Protein AF-A0A2M7T713-F1 (afdb_monomer_lite)

Structure (mmCIF, N/CA/C/O backbone):
data_AF-A0A2M7T713-F1
#
_entry.id   AF-A0A2M7T713-F1
#
loop_
_atom_site.group_PDB
_atom_site.id
_atom_site.type_symbol
_atom_site.label_atom_id
_atom_site.label_alt_id
_atom_site.label_comp_id
_atom_site.label_asym_id
_atom_site.label_entity_id
_atom_site.label_seq_id
_atom_site.pdbx_PDB_ins_code
_atom_site.Cartn_x
_atom_site.Cartn_y
_atom_site.Cartn_z
_atom_site.occupancy
_atom_site.B_iso_or_equiv
_atom_site.auth_seq_id
_atom_site.auth_comp_id
_atom_site.auth_asym_id
_atom_site.auth_atom_id
_atom_site.pdbx_PDB_model_num
ATOM 1 N N . ALA A 1 1 ? -5.598 7.054 -3.191 1.00 76.12 1 ALA A N 1
ATOM 2 C CA . ALA A 1 1 ? -6.693 6.279 -2.565 1.00 76.12 1 ALA A CA 1
ATOM 3 C C . ALA A 1 1 ? -6.599 6.328 -1.039 1.00 76.12 1 ALA A C 1
ATOM 5 O O . ALA A 1 1 ? -7.404 7.029 -0.445 1.00 76.12 1 ALA A O 1
ATOM 6 N N . ALA A 1 2 ? -5.576 5.727 -0.414 1.00 85.69 2 ALA A N 1
ATOM 7 C CA . ALA A 1 2 ? -5.392 5.735 1.048 1.00 85.69 2 ALA A CA 1
ATOM 8 C C . ALA A 1 2 ? -5.394 7.145 1.681 1.00 85.69 2 ALA A C 1
ATOM 10 O O . ALA A 1 2 ? -6.018 7.374 2.709 1.00 85.69 2 ALA A O 1
ATOM 11 N N . GLN A 1 3 ? -4.796 8.129 1.001 1.00 90.44 3 GLN A N 1
ATOM 12 C CA . GLN A 1 3 ? -4.760 9.538 1.428 1.00 90.44 3 GLN A CA 1
ATOM 13 C C . GLN A 1 3 ? -6.135 10.203 1.572 1.00 90.44 3 GLN A C 1
ATOM 15 O O . GLN A 1 3 ? -6.242 11.232 2.233 1.00 90.44 3 GLN A O 1
ATOM 20 N N . ARG A 1 4 ? -7.175 9.635 0.955 1.00 92.19 4 ARG A N 1
ATOM 21 C CA . ARG A 1 4 ? -8.544 10.167 0.987 1.00 92.19 4 ARG A CA 1
ATOM 22 C C . ARG A 1 4 ? -9.395 9.534 2.089 1.00 92.19 4 ARG A C 1
ATOM 24 O O . ARG A 1 4 ? -10.504 9.995 2.321 1.00 92.19 4 ARG A O 1
ATOM 31 N N . VAL A 1 5 ? -8.892 8.495 2.761 1.00 92.25 5 VAL A N 1
ATOM 32 C CA . VAL A 1 5 ? -9.555 7.896 3.927 1.00 92.25 5 VAL A CA 1
ATOM 33 C C . VAL A 1 5 ? -9.500 8.894 5.083 1.00 92.25 5 VAL A C 1
ATOM 35 O O . VAL A 1 5 ? -8.434 9.470 5.326 1.00 92.25 5 VAL A O 1
ATOM 38 N N . SER A 1 6 ? -10.628 9.112 5.765 1.00 93.12 6 SER A N 1
ATOM 39 C CA . SER A 1 6 ? -10.741 10.087 6.856 1.00 93.12 6 SER A CA 1
ATOM 40 C C . SER A 1 6 ? -9.811 9.749 8.022 1.00 93.12 6 SER A C 1
ATOM 42 O O . SER A 1 6 ? -9.497 8.584 8.263 1.00 93.12 6 SER A O 1
ATOM 44 N N . GLY A 1 7 ? -9.388 10.768 8.775 1.00 92.06 7 GLY A N 1
ATOM 45 C CA . GLY A 1 7 ? -8.562 10.565 9.969 1.00 92.06 7 GLY A CA 1
ATOM 46 C C . GLY A 1 7 ? -9.229 9.640 10.990 1.00 92.06 7 GLY A C 1
ATOM 47 O O . GLY A 1 7 ? -8.576 8.749 11.516 1.00 92.06 7 GLY A O 1
ATOM 48 N N . GLU A 1 8 ? -10.543 9.777 11.186 1.00 92.94 8 GLU A N 1
ATOM 49 C CA . GLU A 1 8 ? -11.322 8.907 12.075 1.00 92.94 8 GLU A CA 1
ATOM 50 C C . GLU A 1 8 ? -11.227 7.427 11.674 1.00 92.94 8 GLU A C 1
ATOM 52 O O . GLU A 1 8 ? -10.987 6.571 12.522 1.00 92.94 8 GLU A O 1
ATOM 57 N N . ALA A 1 9 ? -11.358 7.112 10.381 1.00 89.50 9 ALA A N 1
ATOM 58 C CA . ALA A 1 9 ? -11.249 5.737 9.900 1.00 89.50 9 ALA A CA 1
ATOM 59 C C . ALA A 1 9 ? -9.822 5.184 10.046 1.00 89.50 9 ALA A C 1
ATOM 61 O O . ALA A 1 9 ? -9.654 4.014 10.376 1.00 89.50 9 ALA A O 1
ATOM 62 N N . ARG A 1 10 ? -8.789 6.020 9.869 1.00 91.69 10 ARG A N 1
ATOM 63 C CA . ARG A 1 10 ? -7.393 5.602 10.089 1.00 91.69 10 ARG A CA 1
ATOM 64 C C . ARG A 1 10 ? -7.091 5.328 11.558 1.00 91.69 10 ARG A C 1
ATOM 66 O O . ARG A 1 10 ? -6.370 4.386 11.853 1.00 91.69 10 ARG A O 1
ATOM 73 N N . VAL A 1 11 ? -7.664 6.115 12.472 1.00 93.56 11 VAL A N 1
ATOM 74 C CA . VAL A 1 11 ? -7.525 5.905 13.924 1.00 93.56 11 VAL A CA 1
ATOM 75 C C . VAL A 1 11 ? -8.160 4.586 14.369 1.00 93.56 11 VAL A C 1
ATOM 77 O O . VAL A 1 11 ? -7.673 3.975 15.313 1.00 93.56 11 VAL A O 1
ATOM 80 N N . LYS A 1 12 ? -9.211 4.119 13.684 1.00 92.56 12 LYS A N 1
ATOM 81 C CA . LYS A 1 12 ? -9.845 2.818 13.959 1.00 92.56 12 LYS A CA 1
ATOM 82 C C . LYS A 1 12 ? -9.032 1.613 13.463 1.00 92.56 12 LYS A C 1
ATOM 84 O O . LYS A 1 12 ? -9.325 0.498 13.872 1.00 92.56 12 LYS A O 1
ATOM 89 N N . LEU A 1 13 ? -8.033 1.842 12.610 1.00 91.69 13 LEU A N 1
ATOM 90 C CA . LEU A 1 13 ? -7.151 0.830 12.018 1.00 91.69 13 LEU A CA 1
ATOM 91 C C . LEU A 1 13 ? -5.681 1.295 12.111 1.00 91.69 13 LEU A C 1
ATOM 93 O O . LEU A 1 13 ? -5.041 1.548 11.080 1.00 91.69 13 LEU A O 1
ATOM 97 N N . PRO A 1 14 ? -5.152 1.518 13.331 1.00 92.75 14 PRO A N 1
ATOM 98 C CA . PRO A 1 14 ? -3.831 2.113 13.533 1.00 92.75 14 PRO A CA 1
ATOM 99 C C . PRO A 1 14 ? -2.679 1.189 13.115 1.00 92.75 14 PRO A C 1
ATOM 101 O O . PRO A 1 14 ? -1.578 1.669 12.854 1.00 92.75 14 PRO A O 1
ATOM 104 N N . GLU A 1 15 ? -2.919 -0.119 13.044 1.00 91.38 15 GLU A N 1
ATOM 105 C CA . GLU A 1 15 ? -1.947 -1.131 12.633 1.00 91.38 15 GLU A CA 1
ATOM 106 C C . GLU A 1 15 ? -1.665 -1.124 11.125 1.00 91.38 15 GLU A C 1
ATOM 108 O O . GLU A 1 15 ? -0.668 -1.695 10.680 1.00 91.38 15 GLU A O 1
ATOM 113 N N . LEU A 1 16 ? -2.523 -0.480 10.327 1.00 93.50 16 LEU A N 1
ATOM 114 C CA . LEU A 1 16 ? -2.331 -0.413 8.885 1.00 93.50 16 LEU A CA 1
ATOM 115 C C . LEU A 1 16 ? -1.279 0.643 8.510 1.00 93.50 16 LEU A C 1
ATOM 117 O O . LEU A 1 16 ? -1.313 1.771 9.013 1.00 93.50 16 LEU A O 1
ATOM 121 N N . PRO A 1 17 ? -0.371 0.341 7.562 1.00 94.38 17 PRO A N 1
ATOM 122 C CA . PRO A 1 17 ? 0.710 1.241 7.172 1.00 94.38 17 PRO A CA 1
ATOM 123 C C . PRO A 1 17 ? 0.217 2.335 6.207 1.00 94.38 17 PRO A C 1
ATOM 125 O O . PRO A 1 17 ? 0.624 2.409 5.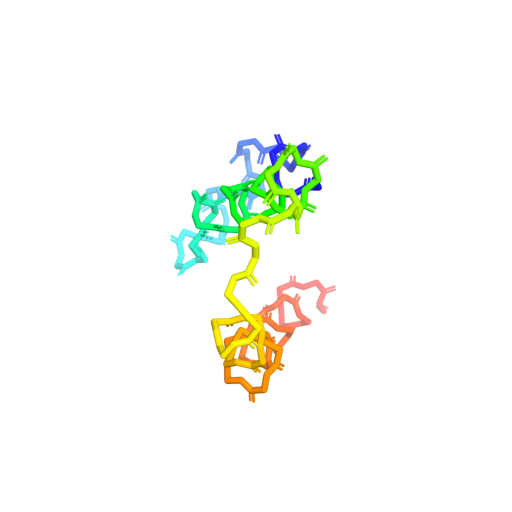045 1.00 94.38 17 PRO A O 1
ATOM 128 N N . TRP A 1 18 ? -0.664 3.221 6.684 1.00 94.88 18 TRP A N 1
ATOM 129 C CA . TRP A 1 18 ? -1.324 4.262 5.883 1.00 94.88 18 TRP A CA 1
ATOM 130 C C . TRP A 1 18 ? -0.354 5.131 5.078 1.00 94.88 18 TRP A C 1
ATOM 132 O O . TRP A 1 18 ? -0.645 5.479 3.931 1.00 94.88 18 TRP A O 1
ATOM 142 N N . GLY A 1 19 ? 0.791 5.474 5.677 1.00 94.69 19 GLY A N 1
ATOM 143 C CA . GLY A 1 19 ? 1.855 6.238 5.026 1.00 94.69 19 GLY A CA 1
ATOM 144 C C . GLY A 1 19 ? 2.435 5.497 3.824 1.00 94.69 19 GLY A C 1
ATOM 145 O O . GLY A 1 19 ? 2.461 6.049 2.727 1.00 94.69 19 GLY A O 1
ATOM 146 N N . SER A 1 20 ? 2.802 4.227 3.998 1.00 94.62 20 SER A N 1
ATOM 147 C CA . SER A 1 20 ? 3.343 3.387 2.925 1.00 94.62 20 SER A CA 1
ATOM 148 C C . SER A 1 20 ? 2.325 3.164 1.806 1.00 94.62 20 SER A C 1
ATOM 150 O O . SER A 1 20 ? 2.663 3.303 0.637 1.00 94.62 20 SER A O 1
ATOM 152 N N . MET A 1 21 ? 1.050 2.923 2.133 1.00 95.38 21 MET A N 1
ATOM 153 C CA . MET A 1 21 ? -0.018 2.764 1.129 1.00 95.38 21 MET A CA 1
ATOM 154 C C . MET A 1 21 ? -0.238 4.041 0.304 1.00 95.38 21 MET A C 1
ATOM 156 O O . ME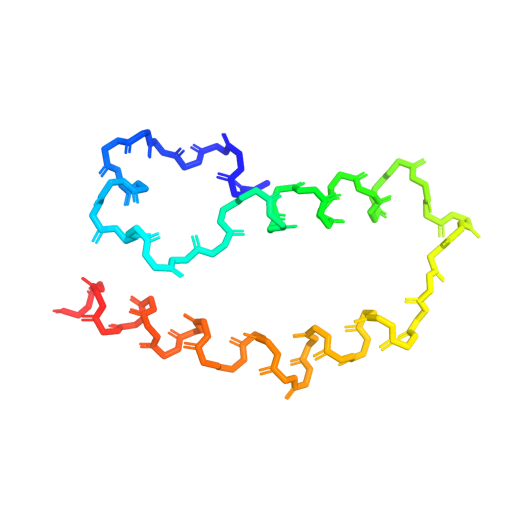T A 1 21 ? -0.460 4.003 -0.909 1.00 95.38 21 MET A O 1
ATOM 160 N N . ALA A 1 22 ? -0.207 5.194 0.974 1.00 94.88 22 ALA A N 1
ATOM 161 C CA . ALA A 1 22 ? -0.302 6.501 0.342 1.00 94.88 22 ALA A CA 1
ATOM 162 C C . ALA A 1 22 ? 0.915 6.796 -0.549 1.00 94.88 22 ALA A C 1
ATOM 164 O O . ALA A 1 22 ? 0.738 7.255 -1.679 1.00 94.88 22 ALA A O 1
ATOM 165 N N . GLY A 1 23 ? 2.117 6.520 -0.041 1.00 94.62 23 GLY A N 1
ATOM 166 C CA . GLY A 1 23 ? 3.388 6.718 -0.732 1.00 94.62 23 GLY A CA 1
ATOM 167 C C . GLY A 1 23 ? 3.513 5.839 -1.968 1.00 94.62 23 GLY A C 1
ATOM 168 O O . GLY A 1 23 ? 3.741 6.366 -3.050 1.00 94.62 23 GLY A O 1
ATOM 169 N N . MET A 1 24 ? 3.243 4.538 -1.838 1.00 94.44 24 MET A N 1
ATOM 170 C CA . MET A 1 24 ? 3.300 3.579 -2.945 1.00 94.44 24 MET A CA 1
ATOM 171 C C . MET A 1 24 ? 2.410 4.012 -4.110 1.00 94.44 24 MET A C 1
ATOM 173 O O . MET A 1 24 ? 2.853 4.071 -5.251 1.00 94.44 24 MET A O 1
ATOM 177 N N . ARG A 1 25 ? 1.160 4.410 -3.832 1.00 94.12 25 ARG A N 1
ATOM 178 C CA . ARG A 1 25 ? 0.268 4.922 -4.879 1.00 94.12 25 ARG A CA 1
ATOM 179 C C . ARG A 1 25 ? 0.840 6.165 -5.553 1.00 94.12 25 ARG A C 1
ATOM 181 O O . ARG A 1 25 ? 0.679 6.307 -6.758 1.00 94.12 25 ARG A O 1
ATOM 188 N N . ASN A 1 26 ? 1.390 7.100 -4.782 1.00 94.44 26 ASN A N 1
ATOM 189 C CA . ASN A 1 26 ? 1.941 8.333 -5.337 1.00 94.44 26 ASN A CA 1
ATOM 190 C C . ASN A 1 26 ? 3.158 8.054 -6.213 1.00 94.44 26 ASN A C 1
ATOM 192 O O . ASN A 1 26 ? 3.232 8.603 -7.303 1.00 94.44 26 ASN A O 1
ATOM 196 N N . PHE A 1 27 ? 4.041 7.165 -5.770 1.00 94.38 27 PHE A N 1
ATOM 197 C CA . PHE A 1 27 ? 5.194 6.735 -6.545 1.00 94.38 27 PHE A CA 1
ATOM 198 C C . PHE A 1 27 ? 4.756 6.094 -7.867 1.00 94.38 27 PHE A C 1
ATOM 200 O O . PHE A 1 27 ? 5.116 6.580 -8.930 1.00 94.38 27 PHE A O 1
ATOM 207 N N . LEU A 1 28 ? 3.849 5.111 -7.816 1.00 94.31 28 LEU A N 1
ATOM 208 C CA . LEU A 1 28 ? 3.356 4.402 -9.004 1.00 94.31 28 LEU A CA 1
ATOM 209 C C . LEU A 1 28 ? 2.720 5.298 -10.078 1.00 94.31 28 LEU A C 1
ATOM 211 O O . LEU A 1 28 ? 2.658 4.888 -11.231 1.00 94.31 28 LEU A O 1
ATOM 215 N N . ILE A 1 29 ? 2.182 6.468 -9.717 1.00 93.81 29 ILE A N 1
ATOM 216 C CA . ILE A 1 29 ? 1.509 7.353 -10.682 1.00 93.81 29 ILE A CA 1
ATOM 217 C C . ILE A 1 29 ? 2.348 8.555 -11.125 1.00 93.81 29 ILE A C 1
ATOM 219 O O . ILE A 1 29 ? 1.972 9.205 -12.097 1.00 93.81 29 ILE A O 1
ATOM 223 N N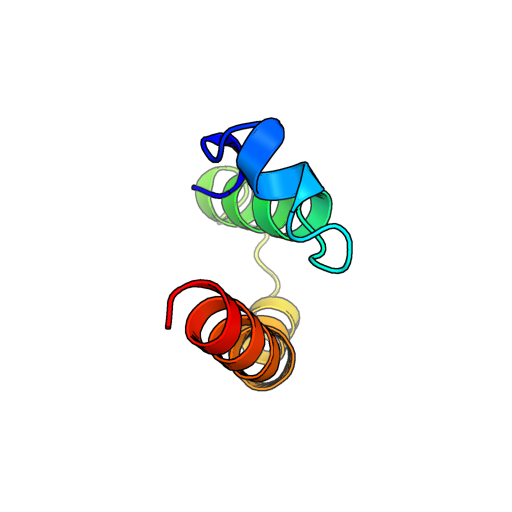 . HIS A 1 30 ? 3.417 8.888 -10.401 1.00 94.88 30 HIS A N 1
ATOM 224 C CA . HIS A 1 30 ? 4.259 10.053 -10.688 1.00 94.88 30 HIS A CA 1
ATOM 225 C C . HIS A 1 30 ? 5.652 9.658 -11.169 1.00 94.88 30 HIS A C 1
ATOM 227 O O . HIS A 1 30 ? 6.170 10.307 -12.064 1.00 94.88 30 HIS A O 1
ATOM 233 N N . GLU A 1 31 ? 6.193 8.562 -10.641 1.00 94.38 31 GLU A N 1
ATOM 234 C CA . GLU A 1 31 ? 7.534 8.048 -10.928 1.00 94.38 31 GLU A CA 1
ATOM 235 C C . GLU A 1 31 ? 7.430 6.670 -11.604 1.00 94.38 31 GLU A C 1
ATOM 237 O O . GLU A 1 31 ? 8.141 5.728 -11.263 1.00 94.38 31 GLU A O 1
ATOM 242 N N . TYR A 1 32 ? 6.465 6.506 -12.520 1.00 90.56 32 TYR A N 1
ATOM 243 C CA . TYR A 1 32 ? 6.149 5.197 -13.106 1.00 90.56 32 TYR A CA 1
ATOM 244 C C . TYR A 1 32 ? 7.316 4.605 -13.919 1.00 90.56 32 TYR A C 1
ATOM 246 O O . TYR A 1 32 ? 7.414 3.384 -14.033 1.00 90.56 32 TYR A O 1
ATOM 254 N N . ASP A 1 33 ? 8.197 5.459 -14.449 1.00 94.50 33 ASP A N 1
ATOM 255 C CA . ASP A 1 33 ? 9.400 5.066 -15.190 1.00 94.50 33 ASP A CA 1
ATOM 256 C C . ASP A 1 33 ? 10.480 4.438 -14.284 1.00 94.50 33 ASP A C 1
ATOM 258 O O . ASP A 1 33 ? 11.280 3.634 -14.757 1.00 94.50 33 ASP A O 1
ATOM 262 N N . ASP A 1 34 ? 10.450 4.726 -12.978 1.00 94.12 34 ASP A N 1
ATOM 263 C CA . ASP A 1 34 ? 11.411 4.239 -11.975 1.00 94.12 34 ASP A CA 1
ATOM 264 C C . ASP A 1 34 ? 10.819 3.133 -11.075 1.00 94.12 34 ASP A C 1
ATOM 266 O O . ASP A 1 34 ? 11.305 2.853 -9.975 1.00 94.12 34 ASP A O 1
ATOM 270 N N . VAL A 1 35 ? 9.735 2.487 -11.516 1.00 94.62 35 VAL A N 1
ATOM 271 C CA . VAL A 1 35 ? 9.061 1.444 -10.732 1.00 94.62 35 VAL A CA 1
ATOM 272 C C . VAL A 1 35 ? 9.882 0.165 -10.653 1.00 94.62 35 VAL A C 1
ATOM 274 O O . VAL A 1 35 ? 10.075 -0.549 -11.635 1.00 94.62 35 VAL A O 1
ATOM 277 N N . ASP A 1 36 ? 10.257 -0.195 -9.426 1.00 96.25 36 ASP A N 1
ATOM 278 C CA . ASP A 1 36 ? 10.794 -1.513 -9.111 1.00 96.25 36 ASP A CA 1
ATOM 279 C C . ASP A 1 36 ? 9.664 -2.559 -9.063 1.00 96.25 36 ASP A C 1
ATOM 281 O O . ASP A 1 36 ? 8.863 -2.631 -8.122 1.00 96.25 36 ASP A O 1
ATOM 285 N N . LEU A 1 37 ? 9.610 -3.406 -10.092 1.00 96.31 37 LEU A N 1
ATOM 286 C CA . LEU A 1 37 ? 8.604 -4.460 -10.213 1.00 96.31 37 LEU A CA 1
ATOM 287 C C . LEU A 1 37 ? 8.738 -5.551 -9.145 1.00 96.31 37 LEU A C 1
ATOM 289 O O . LEU A 1 37 ? 7.734 -6.193 -8.834 1.00 96.31 37 LEU A O 1
ATOM 293 N N . ALA A 1 38 ? 9.919 -5.764 -8.558 1.00 97.69 38 ALA A N 1
ATOM 294 C CA . ALA A 1 38 ? 10.078 -6.720 -7.466 1.00 97.69 38 ALA A CA 1
ATOM 295 C C . ALA A 1 38 ? 9.358 -6.224 -6.205 1.00 97.69 38 ALA A C 1
ATOM 297 O O . ALA A 1 38 ? 8.676 -7.007 -5.539 1.00 97.69 38 ALA A O 1
ATOM 298 N N . ILE A 1 39 ? 9.429 -4.917 -5.925 1.00 96.12 39 ILE A N 1
ATOM 299 C CA . ILE A 1 39 ? 8.673 -4.295 -4.830 1.00 96.12 39 ILE A CA 1
ATOM 300 C C . ILE A 1 39 ? 7.172 -4.409 -5.098 1.00 96.12 39 ILE A C 1
ATOM 302 O O . ILE A 1 39 ? 6.436 -4.871 -4.22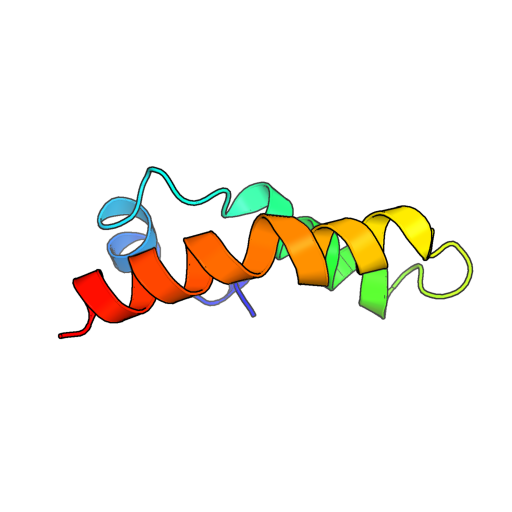8 1.00 96.12 39 ILE A O 1
ATOM 306 N N . VAL A 1 40 ? 6.713 -4.061 -6.306 1.00 96.62 40 VAL A N 1
ATOM 307 C CA . VAL A 1 40 ? 5.289 -4.183 -6.675 1.00 96.62 40 VAL A CA 1
ATOM 308 C C . VAL A 1 40 ? 4.800 -5.621 -6.517 1.00 96.62 40 VAL A C 1
ATOM 310 O O . VAL A 1 40 ? 3.745 -5.858 -5.923 1.00 96.62 40 VAL A O 1
ATOM 313 N N . TRP A 1 41 ? 5.572 -6.585 -7.018 1.00 98.06 41 TRP A N 1
ATOM 314 C CA . TRP A 1 41 ? 5.244 -8.000 -6.920 1.00 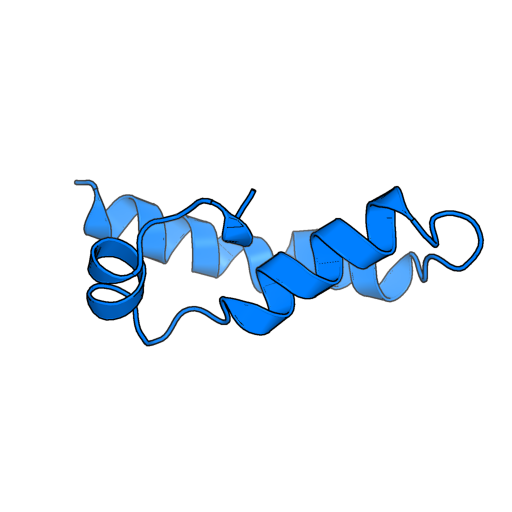98.06 41 TRP A CA 1
ATOM 315 C C . TRP A 1 41 ? 5.144 -8.456 -5.465 1.00 98.06 41 TRP A C 1
ATOM 317 O O . TRP A 1 41 ? 4.165 -9.109 -5.097 1.00 98.06 41 TRP A O 1
ATOM 327 N N . ASN A 1 42 ? 6.105 -8.075 -4.620 1.00 98.19 42 ASN A N 1
ATOM 328 C CA . ASN A 1 42 ? 6.069 -8.383 -3.194 1.00 98.19 42 ASN A CA 1
ATOM 329 C C . ASN A 1 42 ? 4.856 -7.741 -2.510 1.00 98.19 42 ASN A C 1
ATOM 331 O O . ASN A 1 42 ? 4.143 -8.414 -1.773 1.00 98.19 42 ASN A O 1
ATOM 335 N N . THR A 1 43 ? 4.544 -6.479 -2.814 1.00 96.88 43 THR A N 1
ATOM 336 C CA . THR A 1 43 ? 3.356 -5.820 -2.260 1.00 96.88 43 THR A CA 1
ATOM 337 C C . THR A 1 43 ? 2.078 -6.569 -2.622 1.00 96.88 43 THR A C 1
ATOM 339 O O . THR A 1 43 ? 1.247 -6.814 -1.751 1.00 96.88 43 THR A O 1
ATOM 342 N N . VAL A 1 44 ? 1.920 -6.995 -3.877 1.00 97.38 44 VAL A N 1
ATOM 343 C CA . VAL A 1 44 ? 0.716 -7.722 -4.307 1.00 97.38 44 VAL A CA 1
ATOM 344 C C . VAL A 1 44 ? 0.636 -9.130 -3.712 1.00 97.38 44 VAL A C 1
ATOM 346 O O . VAL A 1 44 ? -0.450 -9.562 -3.328 1.00 97.38 44 VAL A O 1
ATOM 349 N N . SER A 1 45 ? 1.757 -9.846 -3.632 1.00 98.31 45 SER A N 1
ATOM 350 C CA . SER A 1 45 ? 1.786 -11.256 -3.213 1.00 98.31 45 SER A CA 1
ATOM 351 C C . SER A 1 45 ? 1.921 -11.470 -1.703 1.00 98.31 45 SER A C 1
ATOM 353 O O . SER A 1 45 ? 1.477 -12.505 -1.208 1.00 98.31 45 SER A O 1
ATOM 355 N N . VAL A 1 46 ? 2.495 -10.515 -0.969 1.00 97.62 46 VAL A N 1
ATOM 356 C CA . VAL A 1 46 ? 2.818 -10.649 0.460 1.00 97.62 46 VAL A CA 1
ATOM 357 C C . VAL A 1 46 ? 2.054 -9.638 1.309 1.00 97.62 46 VAL A C 1
ATOM 359 O O . VAL A 1 46 ? 1.418 -10.034 2.284 1.00 97.62 46 VAL A O 1
ATOM 362 N N . ASP A 1 47 ? 2.058 -8.356 0.936 1.00 96.50 47 ASP A N 1
ATOM 363 C CA . ASP A 1 47 ? 1.514 -7.295 1.799 1.00 96.50 47 ASP A CA 1
ATOM 364 C C . ASP A 1 47 ? -0.009 -7.114 1.651 1.00 96.50 47 ASP A C 1
ATOM 366 O O . ASP A 1 47 ? -0.715 -6.865 2.633 1.00 96.50 47 ASP A O 1
ATOM 370 N N . LEU A 1 48 ? -0.548 -7.244 0.431 1.00 96.31 48 LEU A N 1
ATOM 371 C CA . LEU A 1 48 ? -1.982 -7.071 0.170 1.00 96.31 48 LEU A CA 1
ATOM 372 C C . LEU A 1 48 ? -2.875 -8.160 0.795 1.00 96.31 48 LEU A C 1
ATOM 374 O O . LEU A 1 48 ? -3.920 -7.788 1.335 1.00 96.31 48 LEU A O 1
ATOM 378 N N . PRO A 1 49 ? -2.538 -9.468 0.776 1.00 97.56 49 PRO A N 1
ATOM 379 C CA . PRO A 1 49 ? -3.403 -10.496 1.358 1.00 97.56 49 PRO A CA 1
ATOM 380 C C . PRO A 1 49 ? -3.768 -10.272 2.840 1.00 97.56 49 PRO A C 1
ATOM 382 O O . PRO A 1 49 ? -4.963 -10.272 3.151 1.00 97.56 49 PRO A O 1
ATOM 385 N N . PRO A 1 50 ? -2.821 -10.029 3.771 1.00 95.00 50 PRO A N 1
ATOM 386 C CA . PRO A 1 50 ? -3.176 -9.754 5.162 1.00 95.00 50 PRO A CA 1
ATOM 387 C C . PRO A 1 50 ? -3.932 -8.428 5.322 1.00 95.00 50 PRO A C 1
ATOM 389 O O . PRO A 1 50 ? -4.835 -8.349 6.154 1.00 95.00 50 PRO A O 1
ATOM 392 N N . LEU A 1 51 ? -3.631 -7.409 4.505 1.00 94.88 51 LEU A N 1
ATOM 393 C CA . LEU A 1 51 ? -4.371 -6.143 4.502 1.00 94.88 51 LEU A CA 1
ATOM 394 C C . LEU A 1 51 ? -5.855 -6.354 4.165 1.00 94.88 51 LEU A C 1
ATOM 396 O O . LEU A 1 51 ? -6.716 -5.815 4.860 1.00 94.88 51 LEU A O 1
ATOM 400 N N . ILE A 1 52 ? -6.158 -7.144 3.130 1.00 95.12 52 ILE A N 1
ATOM 401 C CA . ILE A 1 52 ? -7.539 -7.464 2.735 1.00 95.12 52 ILE A CA 1
ATOM 402 C C . ILE A 1 52 ? -8.275 -8.130 3.899 1.00 95.12 52 ILE A C 1
ATOM 404 O O . ILE A 1 52 ? -9.356 -7.679 4.271 1.00 95.12 52 ILE A O 1
ATOM 408 N N . VAL A 1 53 ? -7.659 -9.132 4.534 1.00 94.75 53 VAL A N 1
ATOM 409 C CA . VAL A 1 53 ? -8.251 -9.839 5.680 1.00 94.75 53 VAL A CA 1
ATOM 410 C C . VAL A 1 53 ? -8.552 -8.888 6.844 1.00 94.75 53 VAL A C 1
ATOM 412 O O . VAL A 1 53 ? -9.613 -8.995 7.461 1.00 94.75 53 VAL A O 1
ATOM 415 N N . SER A 1 54 ? -7.650 -7.957 7.162 1.00 91.81 54 SER A N 1
ATOM 416 C CA . SER A 1 54 ? -7.879 -6.967 8.224 1.00 91.81 54 SER A CA 1
ATOM 417 C C . SER A 1 54 ? -9.041 -6.028 7.894 1.00 91.81 54 SER A C 1
ATOM 419 O O . SER A 1 54 ? -9.890 -5.777 8.750 1.00 91.81 54 SER A O 1
ATOM 421 N N . LEU A 1 55 ? -9.127 -5.555 6.648 1.00 92.50 55 LEU A N 1
ATOM 422 C CA . LEU A 1 55 ? -10.217 -4.683 6.207 1.00 92.50 55 LEU A CA 1
ATOM 423 C C . LEU A 1 55 ? -11.566 -5.414 6.203 1.00 92.50 55 LEU A C 1
ATOM 425 O O . LEU A 1 55 ? -12.553 -4.877 6.701 1.00 92.50 55 LEU A O 1
ATOM 429 N N . GLU A 1 56 ? -11.619 -6.650 5.708 1.00 94.19 56 GLU A N 1
ATOM 430 C CA . GLU A 1 56 ? -12.842 -7.462 5.715 1.00 94.19 56 GLU A CA 1
ATOM 431 C C . GLU A 1 56 ? -13.349 -7.740 7.133 1.00 94.19 56 GLU A C 1
ATOM 433 O O . GLU A 1 56 ? -14.555 -7.706 7.367 1.00 94.19 56 GLU A O 1
ATOM 438 N N . LYS A 1 57 ? -12.445 -7.980 8.092 1.00 90.94 57 LYS A N 1
ATOM 439 C CA . LYS A 1 57 ? -12.808 -8.145 9.509 1.00 90.94 57 LYS A CA 1
ATOM 440 C C . LYS A 1 57 ? -13.371 -6.873 10.131 1.00 90.94 57 LYS A C 1
ATOM 442 O O . LYS A 1 57 ? -14.199 -6.974 11.024 1.00 90.94 57 LYS A O 1
ATOM 447 N N . PHE A 1 58 ? -12.901 -5.706 9.702 1.00 88.69 58 PHE A N 1
ATOM 448 C CA . PHE A 1 58 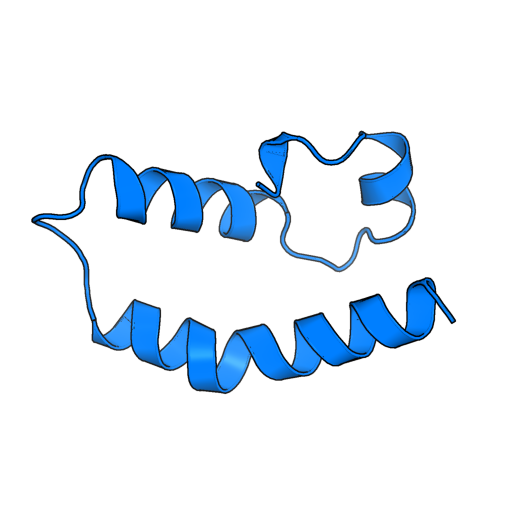? -13.348 -4.423 10.239 1.00 88.69 58 PHE A CA 1
ATOM 449 C C . PHE A 1 58 ? -14.715 -3.988 9.694 1.00 88.69 58 PHE A C 1
ATOM 451 O O . PHE A 1 58 ? -15.478 -3.336 10.402 1.00 88.69 58 PHE A O 1
ATOM 458 N N . PHE A 1 59 ? -15.009 -4.313 8.431 1.00 86.50 59 PHE A N 1
ATOM 459 C CA . PHE A 1 59 ? -16.258 -3.924 7.764 1.00 86.50 59 PHE A CA 1
ATOM 460 C C . PHE A 1 59 ? -17.367 -4.984 7.814 1.00 86.50 59 PHE A C 1
ATOM 462 O O . PHE A 1 59 ? -18.482 -4.692 7.378 1.00 86.50 59 PHE A O 1
ATOM 469 N N . ARG A 1 60 ? -17.076 -6.193 8.303 1.00 74.00 60 ARG A N 1
ATOM 470 C CA . ARG A 1 60 ? -18.101 -7.170 8.694 1.00 74.00 60 ARG A CA 1
ATOM 471 C C . ARG A 1 60 ? -18.721 -6.802 10.032 1.00 74.00 60 ARG A C 1
ATOM 473 O O . ARG A 1 60 ? -19.948 -7.005 10.144 1.00 74.00 60 ARG A O 1
#

Organism: NCBI:txid1973895

Radius of gyration: 12.67 Å; chains: 1; bounding box: 30×22×29 Å

InterPro domains:
  IPR008201 Ribonuclease HepT-like [PF01934] (12-57)
  IPR037038 tRNA nuclease HepT-like superfamily [G3DSA:1.20.120.580] (15-59)

Secondary structure (DSSP, 8-state):
-GGGS-HHHHHT-TTS-HHHHHHHHHHHHHSGGG--HHHHHHIIIIIHHHHHHHHHHHH-

Foldseek 3Di:
DLVPDDPVVCVVVVVDPSVCVVVVVVCCVPVVVPDDVVVVVCCVPPVVPVVVVVVVVVVD

Sequence (60 aa):
AAQRVSGEARVKLPELPWGSMAGMRNFLIHEYDDVDLAIVWNTVSVDLPPLIVSLEKFFR

pLDDT: mean 93.36, std 4.28, range [74.0, 98.31]